Protein AF-Q2G9D4-F1 (afdb_monomer_lite)

Foldseek 3Di:
DPPCDPVVVVVVVVVVCVVCPPVVCVVVCVVVVVVVVVVVVVVCVVPDDDDPDDPPPPVPPPPPDDDDPPPPPPPPPP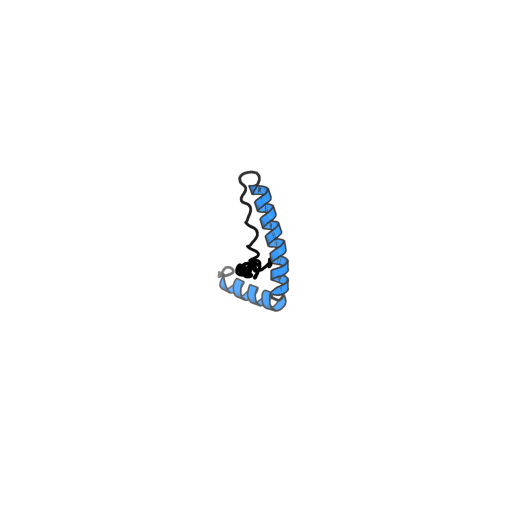PDDDD

pLDDT: mean 75.51, std 14.53, range [54.38, 95.69]

Organism: Novosphingobium aromaticivorans (strain ATCC 700278 / DSM 12444 / CCUG 56034 / CIP 105152 / NBRC 16084 / F199) (NCBI:txid279238)

Structure (mmCIF, N/CA/C/O backbone):
data_AF-Q2G9D4-F1
#
_entry.id   AF-Q2G9D4-F1
#
loop_
_atom_site.group_PDB
_atom_site.id
_atom_site.type_symbol
_atom_site.label_atom_id
_atom_site.label_alt_id
_atom_site.label_comp_id
_atom_site.label_asym_id
_atom_site.label_entity_id
_atom_site.label_seq_id
_atom_site.pdbx_PDB_ins_code
_atom_site.Cartn_x
_atom_site.Cartn_y
_atom_site.Cartn_z
_atom_site.occupancy
_atom_site.B_iso_or_equiv
_atom_site.auth_seq_id
_atom_site.auth_comp_id
_atom_site.auth_asym_id
_atom_site.auth_atom_id
_atom_site.pdbx_PDB_model_num
ATOM 1 N N . MET A 1 1 ? 32.142 -0.337 -11.944 1.00 60.75 1 MET A N 1
ATOM 2 C CA . MET A 1 1 ? 31.411 -1.285 -11.076 1.00 60.75 1 MET A CA 1
ATOM 3 C C . MET A 1 1 ? 30.036 -0.691 -10.827 1.00 60.75 1 MET A C 1
ATOM 5 O O . MET A 1 1 ? 29.897 0.182 -9.983 1.00 60.75 1 MET A O 1
ATOM 9 N N . GLY A 1 2 ? 29.072 -1.026 -11.688 1.00 66.38 2 GLY A N 1
ATOM 10 C CA . GLY A 1 2 ? 27.737 -0.427 -11.693 1.00 66.38 2 GLY A CA 1
ATOM 11 C C . GLY A 1 2 ? 26.930 -0.943 -10.514 1.00 66.38 2 GLY A C 1
ATOM 12 O O . GLY A 1 2 ? 26.226 -1.937 -10.647 1.00 66.38 2 GLY A O 1
ATOM 13 N N . GLY A 1 3 ? 27.105 -0.309 -9.352 1.00 73.19 3 GLY A N 1
ATOM 14 C CA . GLY A 1 3 ? 26.317 -0.599 -8.161 1.00 73.19 3 GLY A CA 1
ATOM 15 C C . GLY A 1 3 ? 24.845 -0.556 -8.525 1.00 73.19 3 GLY A C 1
ATOM 16 O O . GLY A 1 3 ? 24.471 0.332 -9.285 1.00 73.19 3 GLY A O 1
ATOM 17 N N . LEU A 1 4 ? 24.093 -1.553 -8.042 1.00 76.19 4 LEU A N 1
ATOM 18 C CA . LEU A 1 4 ? 22.642 -1.742 -8.158 1.00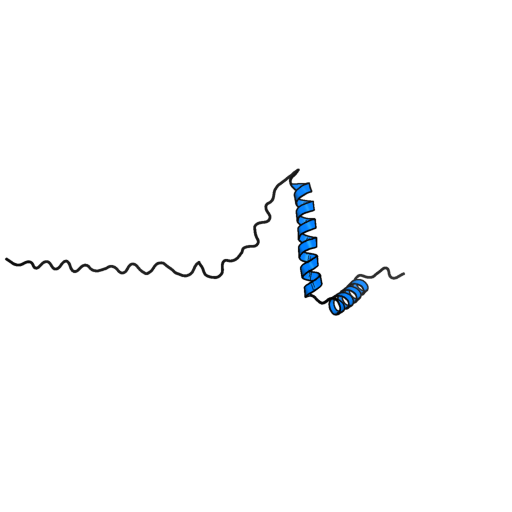 76.19 4 LEU A CA 1
ATOM 19 C C . LEU A 1 4 ? 21.925 -0.458 -8.573 1.00 76.19 4 LEU A C 1
ATOM 21 O O . LEU A 1 4 ? 21.447 0.307 -7.734 1.00 76.19 4 LEU A O 1
ATOM 25 N N . SER A 1 5 ? 21.949 -0.170 -9.873 1.00 84.81 5 SER A N 1
ATOM 26 C CA . SER A 1 5 ? 21.572 1.162 -10.305 1.00 84.81 5 SER A CA 1
ATOM 27 C C . SER A 1 5 ? 20.070 1.267 -10.130 1.00 84.81 5 SER A C 1
ATOM 29 O O . SER A 1 5 ? 19.350 0.286 -10.329 1.00 84.81 5 SER A O 1
ATOM 31 N N . LEU A 1 6 ? 19.592 2.447 -9.737 1.00 88.44 6 LEU A N 1
ATOM 32 C CA . LEU A 1 6 ? 18.165 2.720 -9.580 1.00 88.44 6 LEU A CA 1
ATOM 33 C C . LEU A 1 6 ? 17.295 2.091 -10.698 1.00 88.44 6 LEU A C 1
ATOM 35 O O . LEU A 1 6 ? 16.302 1.449 -10.356 1.00 88.44 6 LEU A O 1
ATOM 39 N N . PRO A 1 7 ? 17.670 2.139 -12.002 1.00 90.31 7 PRO A N 1
ATOM 40 C CA . PRO A 1 7 ? 16.910 1.452 -13.051 1.00 90.31 7 PRO A CA 1
ATOM 41 C C . PRO A 1 7 ? 16.862 -0.083 -12.927 1.00 90.31 7 PRO A C 1
ATOM 43 O O . PRO A 1 7 ? 15.807 -0.655 -13.185 1.00 90.31 7 PRO A O 1
ATOM 46 N N . HIS A 1 8 ? 17.932 -0.768 -12.500 1.00 90.31 8 HIS A N 1
ATOM 47 C CA . HIS A 1 8 ? 17.889 -2.223 -12.278 1.00 90.31 8 HIS A CA 1
ATOM 48 C C . HIS A 1 8 ? 16.904 -2.593 -11.169 1.00 90.31 8 HIS A C 1
ATOM 50 O O . HIS A 1 8 ? 16.181 -3.578 -11.303 1.00 90.31 8 HIS A O 1
ATOM 56 N N . LEU A 1 9 ? 16.838 -1.796 -10.096 1.00 91.94 9 LEU A N 1
ATOM 57 C CA . LEU A 1 9 ? 15.888 -2.056 -9.015 1.00 91.94 9 LEU A CA 1
ATOM 58 C C . LEU A 1 9 ? 14.442 -1.865 -9.470 1.00 91.94 9 LEU A C 1
ATOM 60 O O . LEU A 1 9 ? 13.583 -2.641 -9.066 1.00 91.94 9 LEU A O 1
ATOM 64 N N . ILE A 1 10 ? 14.171 -0.892 -10.344 1.00 94.31 10 ILE A N 1
ATOM 65 C CA . ILE A 1 10 ? 12.841 -0.715 -10.942 1.00 94.31 10 ILE A CA 1
ATOM 66 C C . ILE A 1 10 ? 12.468 -1.906 -11.831 1.00 94.31 10 ILE A C 1
ATOM 68 O O . ILE A 1 10 ? 11.352 -2.409 -11.724 1.00 94.31 10 ILE A O 1
ATOM 72 N N . VAL A 1 11 ? 13.389 -2.396 -12.669 1.00 95.44 11 VAL A N 1
ATOM 73 C CA . VAL A 1 11 ? 13.149 -3.596 -13.491 1.00 95.44 11 VAL A CA 1
ATOM 74 C C . VAL A 1 11 ? 12.883 -4.812 -12.602 1.00 95.44 11 VAL A C 1
ATOM 76 O O . VAL A 1 11 ? 11.918 -5.538 -12.831 1.00 95.44 11 VAL A O 1
ATOM 79 N N . LEU A 1 12 ? 13.676 -5.005 -11.545 1.00 93.81 12 LEU A N 1
ATOM 80 C CA . LEU A 1 12 ? 13.471 -6.088 -10.584 1.00 93.81 12 LEU A CA 1
ATOM 81 C C . LEU A 1 12 ? 12.123 -5.961 -9.862 1.00 93.81 12 LEU A C 1
ATOM 83 O O . LEU A 1 12 ? 11.388 -6.940 -9.760 1.00 93.81 12 LEU A O 1
ATOM 87 N N . ALA A 1 13 ? 11.769 -4.758 -9.407 1.00 93.62 13 ALA A N 1
ATOM 88 C CA . ALA A 1 13 ? 10.484 -4.485 -8.776 1.00 93.62 13 ALA A CA 1
ATOM 89 C C . ALA A 1 13 ? 9.321 -4.783 -9.726 1.00 93.62 13 ALA A C 1
ATOM 91 O O . ALA A 1 13 ? 8.324 -5.350 -9.292 1.00 93.62 13 ALA A O 1
ATOM 92 N N . LEU A 1 14 ? 9.452 -4.467 -11.018 1.00 94.44 14 LEU A N 1
ATOM 93 C CA . LEU A 1 14 ? 8.444 -4.787 -12.025 1.00 94.44 14 LEU A CA 1
ATOM 94 C C . LEU A 1 14 ? 8.282 -6.302 -12.205 1.00 94.44 14 LEU A C 1
ATOM 96 O O . LEU A 1 14 ? 7.154 -6.786 -12.250 1.00 94.44 14 LEU A O 1
ATOM 100 N N . VAL A 1 15 ? 9.382 -7.059 -12.248 1.00 95.69 15 VAL A N 1
ATOM 101 C CA . VAL A 1 15 ? 9.340 -8.530 -12.307 1.00 95.69 15 VAL A CA 1
ATOM 102 C C . VAL A 1 15 ? 8.639 -9.094 -11.071 1.00 95.69 15 VAL A C 1
ATOM 104 O O . VAL A 1 15 ? 7.695 -9.870 -11.202 1.00 95.69 15 VAL A O 1
ATOM 107 N N . VAL A 1 16 ? 9.025 -8.654 -9.871 1.00 93.69 16 VAL A N 1
ATOM 108 C CA . VAL A 1 16 ? 8.374 -9.069 -8.616 1.00 93.69 16 VAL A CA 1
ATOM 109 C C . VAL A 1 16 ? 6.890 -8.694 -8.617 1.00 93.69 16 VAL A C 1
ATOM 111 O O . VAL A 1 16 ? 6.055 -9.505 -8.226 1.00 93.69 16 VAL A O 1
ATOM 114 N N . LEU A 1 17 ? 6.539 -7.506 -9.114 1.00 93.56 17 LEU A N 1
ATOM 115 C CA . LEU A 1 17 ? 5.159 -7.035 -9.211 1.00 93.56 17 LEU A CA 1
ATOM 116 C C . LEU A 1 17 ? 4.311 -7.893 -10.152 1.00 93.56 17 LEU A C 1
ATOM 118 O O . LEU A 1 17 ? 3.133 -8.102 -9.874 1.00 93.56 17 LEU A O 1
ATOM 122 N N . ILE A 1 18 ? 4.886 -8.387 -11.250 1.00 95.00 18 ILE A N 1
ATOM 123 C CA . ILE A 1 18 ? 4.203 -9.295 -12.179 1.00 95.00 18 ILE A CA 1
ATOM 124 C C . ILE A 1 18 ? 4.010 -10.673 -11.534 1.00 95.00 18 ILE A C 1
ATOM 126 O O . ILE A 1 18 ? 2.922 -11.232 -11.632 1.00 95.00 18 ILE A O 1
ATOM 130 N N . LEU A 1 19 ? 5.027 -11.200 -10.842 1.00 95.25 19 LEU A N 1
ATOM 131 C CA . LEU A 1 19 ? 4.968 -12.517 -10.193 1.00 95.25 19 LEU A CA 1
ATOM 132 C C . LEU A 1 19 ? 3.989 -12.551 -9.009 1.00 95.25 19 LEU A C 1
ATOM 134 O O . LEU A 1 19 ? 3.243 -13.512 -8.848 1.00 95.25 19 LEU A O 1
ATOM 138 N N . PHE A 1 20 ? 3.997 -11.515 -8.172 1.00 91.75 20 PHE A N 1
ATOM 139 C CA . PHE A 1 20 ? 3.180 -11.446 -6.956 1.00 91.75 20 PHE A CA 1
ATOM 140 C C . PHE A 1 20 ? 1.829 -10.750 -7.182 1.00 91.75 20 PHE A C 1
ATOM 142 O O . PHE A 1 20 ? 0.896 -10.927 -6.395 1.00 91.75 20 PHE A O 1
ATOM 149 N N . GLY A 1 21 ? 1.709 -9.954 -8.247 1.00 88.44 21 GLY A N 1
ATOM 150 C CA . GLY A 1 21 ? 0.561 -9.094 -8.515 1.00 88.44 21 GLY A CA 1
ATOM 151 C C . GLY A 1 21 ? 0.512 -7.844 -7.621 1.00 88.44 21 GLY A C 1
ATOM 152 O O . GLY A 1 21 ? 1.023 -7.806 -6.501 1.00 88.44 21 GLY A O 1
ATOM 153 N N . ARG A 1 22 ? -0.173 -6.793 -8.096 1.00 84.31 22 ARG A N 1
ATOM 154 C CA . ARG A 1 22 ? -0.332 -5.519 -7.356 1.00 84.31 22 ARG A CA 1
ATOM 155 C C . ARG A 1 22 ? -1.156 -5.659 -6.068 1.00 84.31 22 ARG A C 1
ATOM 157 O O . ARG A 1 22 ? -0.924 -4.913 -5.121 1.00 84.31 22 ARG A O 1
ATOM 164 N N . GLY A 1 23 ? -2.107 -6.596 -6.033 1.00 86.38 23 GLY A N 1
ATOM 165 C CA . GLY A 1 23 ? -3.044 -6.758 -4.914 1.00 86.38 23 GLY A CA 1
ATOM 166 C C . GLY A 1 23 ? -2.371 -7.229 -3.624 1.00 86.38 23 GLY A C 1
ATOM 167 O O . GLY A 1 23 ? -2.512 -6.582 -2.592 1.00 86.38 23 GLY A O 1
ATOM 168 N N . ARG A 1 24 ? -1.575 -8.306 -3.698 1.00 86.12 24 ARG A N 1
ATOM 169 C CA . ARG A 1 24 ? -0.911 -8.905 -2.525 1.00 86.12 24 ARG A CA 1
ATOM 170 C C . ARG A 1 24 ? 0.111 -7.968 -1.887 1.00 86.12 24 ARG A C 1
ATOM 172 O O . ARG A 1 24 ? 0.123 -7.814 -0.671 1.00 86.12 24 ARG A O 1
ATOM 179 N N . ILE A 1 25 ? 0.925 -7.305 -2.711 1.00 90.25 25 ILE A N 1
ATOM 180 C CA . ILE A 1 25 ? 1.929 -6.349 -2.227 1.00 90.25 25 ILE A CA 1
ATOM 181 C C . ILE A 1 25 ? 1.246 -5.140 -1.575 1.00 90.25 25 ILE A C 1
ATOM 183 O O . ILE A 1 25 ? 1.692 -4.699 -0.524 1.00 90.25 25 ILE A O 1
ATOM 187 N N . SER A 1 26 ? 0.151 -4.619 -2.147 1.00 87.62 26 SER A N 1
ATOM 188 C CA . SER A 1 26 ? -0.562 -3.467 -1.574 1.00 87.62 26 SER A CA 1
ATOM 189 C C . SER A 1 26 ? -1.236 -3.781 -0.236 1.00 87.62 26 SER A C 1
ATOM 191 O O . SER A 1 26 ? -1.238 -2.925 0.645 1.00 87.62 26 SER A O 1
ATOM 193 N N . GLU A 1 27 ? -1.809 -4.977 -0.085 1.00 87.50 27 GLU A N 1
ATOM 194 C CA . GLU A 1 27 ? -2.435 -5.434 1.163 1.00 87.50 27 GLU A CA 1
ATOM 195 C C . GLU A 1 27 ? -1.380 -5.560 2.274 1.00 87.50 27 GLU A C 1
ATOM 197 O O . GLU A 1 27 ? -1.470 -4.881 3.298 1.00 87.50 27 GLU A O 1
ATOM 202 N N . MET A 1 28 ? -0.296 -6.301 2.007 1.00 89.38 28 MET A N 1
ATOM 203 C CA . MET A 1 28 ? 0.817 -6.475 2.950 1.00 89.38 28 MET A CA 1
ATOM 204 C C . MET A 1 28 ? 1.523 -5.156 3.286 1.00 89.38 28 MET A C 1
ATOM 206 O O . MET A 1 28 ? 1.835 -4.898 4.447 1.00 89.38 28 MET A O 1
ATOM 210 N N . MET A 1 29 ? 1.762 -4.296 2.290 1.00 89.06 29 MET A N 1
ATOM 211 C CA . MET A 1 29 ? 2.380 -2.983 2.496 1.00 89.06 29 MET A CA 1
ATOM 212 C C . MET A 1 29 ? 1.475 -2.049 3.308 1.00 89.06 29 MET A C 1
ATOM 214 O O . MET A 1 29 ? 1.977 -1.205 4.048 1.00 89.06 29 MET A O 1
ATOM 218 N N . GLY A 1 30 ? 0.151 -2.204 3.208 1.00 91.25 30 GLY A N 1
ATOM 219 C CA . GLY A 1 30 ? -0.812 -1.486 4.036 1.00 91.25 30 GLY A CA 1
ATOM 220 C C . GLY A 1 30 ? -0.662 -1.831 5.516 1.00 91.25 30 GLY A C 1
ATOM 221 O O . GLY A 1 30 ? -0.542 -0.926 6.342 1.00 91.25 30 GLY A O 1
ATOM 222 N N . ASP A 1 31 ? -0.614 -3.118 5.858 1.00 92.00 31 ASP A N 1
ATOM 223 C CA . ASP A 1 31 ? -0.467 -3.549 7.254 1.00 92.00 31 ASP A CA 1
ATOM 224 C C . ASP A 1 31 ? 0.941 -3.294 7.802 1.00 92.00 31 ASP A C 1
ATOM 226 O O . ASP A 1 31 ? 1.081 -2.781 8.914 1.00 92.00 31 ASP A O 1
ATOM 230 N N . PHE A 1 32 ? 1.981 -3.521 6.995 1.00 92.19 32 PHE A N 1
ATOM 231 C CA . PHE A 1 32 ? 3.355 -3.149 7.339 1.00 92.19 32 PHE A CA 1
ATOM 232 C C . PHE A 1 32 ? 3.476 -1.634 7.572 1.00 92.19 32 PHE A C 1
ATOM 234 O O . PHE A 1 32 ? 3.976 -1.194 8.608 1.00 92.19 32 PHE A O 1
ATOM 241 N N . GLY A 1 33 ? 2.931 -0.821 6.662 1.00 93.19 33 GLY A N 1
ATOM 242 C CA . GLY A 1 33 ? 2.912 0.639 6.752 1.00 93.19 33 GLY A CA 1
ATOM 243 C C . GLY A 1 33 ? 2.149 1.167 7.968 1.00 93.19 33 GLY A C 1
ATOM 244 O O . GLY A 1 33 ? 2.628 2.093 8.626 1.00 93.19 33 GLY A O 1
ATOM 245 N N . LYS A 1 34 ? 1.003 0.563 8.322 1.00 89.56 34 LYS A N 1
ATOM 246 C CA . LYS A 1 34 ? 0.293 0.857 9.580 1.00 89.56 34 LYS A CA 1
ATOM 247 C C . LYS A 1 34 ? 1.160 0.519 10.791 1.00 89.56 34 LYS A C 1
ATOM 249 O O . LYS A 1 34 ? 1.251 1.344 11.691 1.00 89.56 34 LYS A O 1
ATOM 254 N N . GLY A 1 35 ? 1.824 -0.639 10.797 1.00 92.25 35 GLY A N 1
ATOM 255 C CA . GLY A 1 35 ? 2.725 -1.053 11.876 1.00 92.25 35 GLY A CA 1
ATOM 256 C C . GLY A 1 35 ? 3.853 -0.048 12.116 1.00 92.25 35 GLY A C 1
ATOM 257 O O . GLY A 1 35 ? 4.055 0.400 13.242 1.00 92.25 35 GLY A O 1
ATOM 258 N N . ILE A 1 36 ? 4.527 0.394 11.051 1.00 93.25 36 ILE A N 1
ATOM 259 C CA . ILE A 1 36 ? 5.607 1.396 11.132 1.00 93.25 36 ILE A CA 1
ATOM 260 C C . ILE A 1 36 ? 5.073 2.763 11.539 1.00 93.25 36 ILE A C 1
ATOM 262 O O . ILE A 1 36 ? 5.712 3.471 12.315 1.00 93.25 36 ILE A O 1
ATOM 266 N N . LYS A 1 37 ? 3.888 3.142 11.050 1.00 88.00 37 LYS A N 1
ATOM 267 C CA . LYS A 1 37 ? 3.232 4.384 11.454 1.00 88.00 37 LYS A CA 1
ATOM 268 C C . LYS A 1 37 ? 2.882 4.374 12.943 1.00 88.00 37 LYS A C 1
ATOM 270 O O . LYS A 1 37 ? 3.152 5.367 13.610 1.00 88.00 37 LYS A O 1
ATOM 275 N N . SER A 1 38 ? 2.338 3.275 13.461 1.00 87.31 38 SER A N 1
ATOM 276 C CA . SER A 1 38 ? 2.047 3.101 14.888 1.00 87.31 38 SER A CA 1
ATOM 277 C C . SER A 1 38 ? 3.316 3.064 15.732 1.00 87.31 38 SER A C 1
ATOM 279 O O . SER A 1 38 ? 3.339 3.669 16.794 1.00 87.31 38 SER A O 1
ATOM 281 N N . PHE A 1 39 ? 4.389 2.427 15.254 1.00 88.12 39 PHE A N 1
ATOM 282 C CA . PHE A 1 39 ? 5.690 2.426 15.929 1.00 88.12 39 PHE A CA 1
ATOM 283 C C . PHE A 1 39 ? 6.273 3.838 16.033 1.00 88.12 39 PHE A C 1
ATOM 285 O O . PHE A 1 39 ? 6.650 4.289 17.111 1.00 88.12 39 PHE A O 1
ATOM 292 N N . LYS A 1 40 ? 6.275 4.573 14.917 1.00 85.75 40 LYS A N 1
ATOM 293 C CA . LYS A 1 40 ? 6.731 5.962 14.879 1.00 85.75 40 LYS A CA 1
ATOM 294 C C . LYS A 1 40 ? 5.856 6.865 15.748 1.00 85.75 40 LYS A C 1
ATOM 296 O O . LYS A 1 40 ? 6.393 7.740 16.412 1.00 85.75 40 LYS A O 1
ATOM 301 N N . GLN A 1 41 ? 4.538 6.656 15.755 1.00 83.81 41 GLN A N 1
ATOM 302 C CA . GLN A 1 41 ? 3.634 7.391 16.638 1.00 83.81 41 GLN A CA 1
ATOM 303 C C . GLN A 1 41 ? 3.908 7.060 18.106 1.00 83.81 41 GLN A C 1
ATOM 305 O O . GLN A 1 41 ? 3.994 7.975 18.904 1.00 83.81 41 GLN A O 1
ATOM 310 N N . GLY A 1 42 ? 4.119 5.791 18.460 1.00 84.75 42 GLY A N 1
ATOM 311 C CA . GLY A 1 42 ? 4.464 5.392 19.827 1.00 84.75 42 GLY A CA 1
ATOM 312 C C . GLY A 1 42 ? 5.761 6.033 20.327 1.00 84.75 42 GLY A C 1
ATOM 313 O O . GLY A 1 42 ? 5.831 6.418 21.484 1.00 84.75 42 GLY A O 1
ATOM 314 N N . MET A 1 43 ? 6.749 6.222 19.445 1.00 81.56 43 MET A N 1
ATOM 315 C CA . MET A 1 43 ? 7.969 6.977 19.763 1.00 81.56 43 MET A CA 1
ATOM 316 C C . MET A 1 43 ? 7.762 8.495 19.819 1.00 81.56 43 MET A C 1
ATOM 318 O O . MET A 1 43 ? 8.533 9.185 20.472 1.00 81.56 43 MET A O 1
ATOM 322 N N . ASN A 1 44 ? 6.783 9.039 19.090 1.00 73.88 44 ASN A N 1
ATOM 323 C CA . ASN A 1 44 ? 6.540 10.482 19.035 1.00 73.88 44 ASN A CA 1
ATOM 324 C C . ASN A 1 44 ? 5.499 10.952 20.055 1.00 73.88 44 ASN A C 1
ATOM 326 O O . ASN A 1 44 ? 5.497 12.130 20.375 1.00 73.88 44 ASN A O 1
ATOM 330 N N . ASP A 1 45 ? 4.656 10.067 20.594 1.00 60.72 45 ASP A N 1
ATOM 331 C CA . ASP A 1 45 ? 3.706 10.394 21.666 1.00 60.72 45 ASP A CA 1
ATOM 332 C C . ASP A 1 45 ? 4.431 10.806 22.957 1.00 60.72 45 ASP A C 1
ATOM 334 O O . ASP A 1 45 ? 3.885 11.591 23.728 1.00 60.72 45 ASP A O 1
ATOM 338 N N . GLU A 1 46 ? 5.694 10.388 23.136 1.00 59.59 46 GLU A N 1
ATOM 339 C CA . GLU A 1 46 ? 6.555 10.958 24.180 1.00 59.59 46 GLU A CA 1
ATOM 340 C C . GLU A 1 46 ? 6.843 12.457 23.979 1.00 59.59 46 GLU A C 1
ATOM 342 O O . GLU A 1 46 ? 7.141 13.123 24.965 1.00 59.59 46 GLU A O 1
ATOM 347 N N . ASP A 1 47 ? 6.701 13.027 22.772 1.00 59.22 47 ASP A N 1
ATOM 348 C CA . ASP A 1 47 ? 7.124 14.415 22.525 1.00 59.22 47 ASP A CA 1
ATOM 349 C C . ASP A 1 47 ? 6.107 15.329 21.816 1.00 59.22 47 ASP A C 1
ATOM 351 O O . ASP A 1 47 ? 6.077 16.525 22.099 1.00 59.22 47 ASP A O 1
ATOM 355 N N . SER A 1 48 ? 5.217 14.849 20.941 1.00 55.75 48 SER A N 1
ATOM 356 C CA . SER A 1 48 ? 4.159 15.683 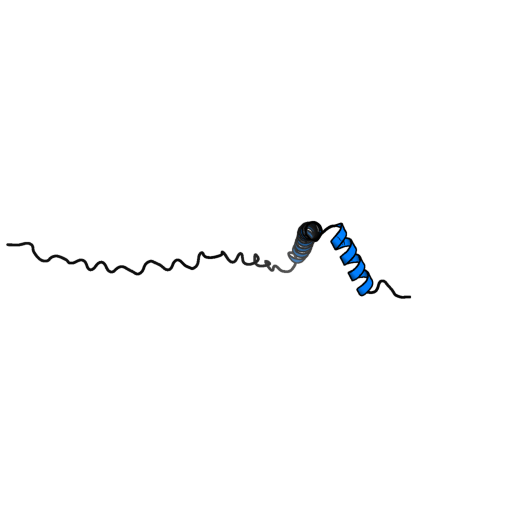20.350 1.00 55.75 48 SER A CA 1
ATOM 357 C C . SER A 1 48 ? 3.147 14.894 19.527 1.00 55.75 48 SER A C 1
ATOM 359 O O . SER A 1 48 ? 3.459 14.234 18.544 1.00 55.75 48 SER A O 1
ATOM 361 N N . LYS A 1 49 ? 1.877 15.076 19.871 1.00 54.59 49 LYS A N 1
ATOM 362 C CA . LYS A 1 49 ? 0.709 14.587 19.137 1.00 54.59 49 LYS A CA 1
ATOM 363 C C . LYS A 1 49 ? 0.568 15.389 17.836 1.00 54.59 49 LYS A C 1
ATOM 365 O O . LYS A 1 49 ? 0.358 16.601 17.900 1.00 54.59 49 LYS A O 1
ATOM 370 N N . PRO A 1 50 ? 0.496 14.732 16.671 1.00 56.66 50 PRO A N 1
ATOM 371 C CA . PRO A 1 50 ? -0.578 15.084 15.759 1.00 56.66 50 PRO A CA 1
ATOM 372 C C . PRO A 1 50 ? -1.318 13.823 15.331 1.00 56.66 50 PRO A C 1
ATOM 374 O O . PRO A 1 50 ? -0.819 12.958 14.603 1.00 56.66 50 PRO A O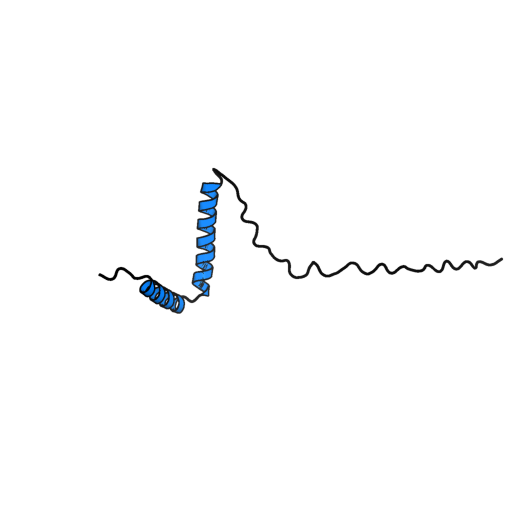 1
ATOM 377 N N . VAL A 1 51 ? -2.568 13.774 15.785 1.00 58.53 51 VAL A N 1
ATOM 378 C CA . VAL A 1 51 ? -3.672 13.048 15.169 1.00 58.53 51 VAL A CA 1
ATOM 379 C C . VAL A 1 51 ? -3.542 13.171 13.655 1.00 58.53 51 VAL A C 1
ATOM 381 O O . VAL A 1 51 ? -3.733 14.245 13.094 1.00 58.53 51 VAL A O 1
ATOM 384 N N . THR A 1 52 ? -3.166 12.091 12.966 1.00 60.72 52 THR A N 1
ATOM 385 C CA . THR A 1 52 ? -3.380 12.097 11.520 1.00 60.72 52 THR A CA 1
ATOM 386 C C . THR A 1 52 ? -4.894 12.177 11.358 1.00 60.72 52 THR A C 1
ATOM 388 O O . THR A 1 52 ? -5.563 11.266 11.858 1.00 60.72 52 THR A O 1
ATOM 391 N N . PRO A 1 53 ? -5.452 13.240 10.753 1.00 61.53 53 PRO A N 1
ATOM 392 C CA . PRO A 1 53 ? -6.889 13.339 10.574 1.00 61.53 53 PRO A CA 1
ATOM 393 C C . PRO A 1 53 ? -7.358 12.062 9.873 1.00 61.53 53 PRO A C 1
ATOM 395 O O . PRO A 1 53 ? -6.682 11.635 8.925 1.00 61.53 53 PRO A O 1
ATOM 398 N N . PRO A 1 54 ? -8.442 11.414 10.341 1.00 63.62 54 PRO A N 1
ATOM 399 C CA . PRO A 1 54 ? -9.045 10.308 9.618 1.00 63.62 54 PRO A CA 1
ATOM 400 C C . PRO A 1 54 ? -9.178 10.753 8.161 1.00 63.62 54 PRO A C 1
ATOM 402 O O . PRO A 1 54 ? -9.715 11.844 7.941 1.00 63.62 54 PRO A O 1
ATOM 405 N N . PRO A 1 55 ? -8.618 10.006 7.186 1.00 63.12 55 PRO A N 1
ATOM 406 C CA . PRO A 1 55 ? -8.732 10.375 5.784 1.00 63.12 55 PRO A CA 1
ATOM 407 C C . PRO A 1 55 ? -10.208 10.603 5.550 1.00 63.12 55 PRO A C 1
ATOM 409 O O . PRO A 1 55 ? -10.994 9.708 5.860 1.00 63.12 55 PRO A O 1
ATOM 412 N N . ALA A 1 56 ? -10.549 11.833 5.158 1.00 61.41 56 ALA A N 1
ATOM 413 C CA . ALA A 1 56 ? -11.911 12.282 4.992 1.00 61.41 56 ALA A CA 1
ATOM 414 C C . ALA A 1 56 ? -12.665 11.175 4.263 1.00 61.41 56 ALA A C 1
ATOM 416 O O . ALA A 1 56 ? -12.512 10.986 3.056 1.00 61.41 56 ALA A O 1
ATOM 417 N N . GLN A 1 57 ? -13.446 10.410 5.025 1.00 57.19 57 GLN A N 1
ATOM 418 C CA . GLN A 1 57 ? -14.587 9.719 4.486 1.00 57.19 57 GLN A CA 1
ATOM 419 C C . GLN A 1 57 ? -15.447 10.889 4.062 1.00 57.19 57 GLN A C 1
ATOM 421 O O . GLN A 1 57 ? -16.166 11.434 4.885 1.00 57.19 57 GLN A O 1
ATOM 426 N N . ILE A 1 58 ? -15.225 11.388 2.848 1.00 60.47 58 ILE A N 1
ATOM 427 C CA . ILE A 1 58 ? -16.190 12.167 2.093 1.00 60.47 58 ILE A CA 1
ATOM 428 C C . ILE A 1 58 ? -17.450 11.319 2.202 1.00 60.47 58 ILE A C 1
ATOM 430 O O . ILE A 1 58 ? -17.491 10.287 1.534 1.00 60.47 58 ILE A O 1
ATOM 434 N N . PRO A 1 59 ? -18.407 11.626 3.101 1.00 59.28 59 PRO A N 1
ATOM 435 C CA . PRO A 1 59 ? -19.628 10.855 3.178 1.00 59.28 59 PRO A CA 1
ATOM 436 C C . PRO A 1 59 ? -20.322 11.214 1.867 1.00 59.28 59 PRO A C 1
ATOM 438 O O . PRO A 1 59 ? -20.688 12.382 1.685 1.00 59.28 59 PRO A O 1
ATOM 441 N N . PRO A 1 60 ? -20.398 10.302 0.884 1.00 57.91 60 PRO A N 1
ATOM 442 C CA . PRO A 1 60 ? -20.961 10.658 -0.398 1.00 57.91 60 PRO A CA 1
ATOM 443 C C . PRO A 1 60 ? -22.436 10.960 -0.136 1.00 57.91 60 PRO A C 1
ATOM 445 O O . PRO A 1 60 ? -23.173 10.107 0.346 1.00 57.91 60 PRO A O 1
ATOM 448 N N . ALA A 1 61 ? -22.857 12.184 -0.436 1.00 59.47 61 ALA A N 1
ATOM 449 C CA . ALA A 1 61 ? -24.260 12.540 -0.635 1.00 59.47 61 ALA A CA 1
ATOM 450 C C . ALA A 1 61 ? -25.205 12.694 0.582 1.00 59.47 61 ALA A C 1
ATOM 452 O O . ALA A 1 61 ? -26.412 12.741 0.367 1.00 59.47 61 ALA A O 1
ATOM 453 N N . SER A 1 62 ? -24.743 12.907 1.823 1.00 58.66 62 SER A N 1
ATOM 454 C CA . SER A 1 62 ? -25.665 13.370 2.892 1.00 58.66 62 SER A CA 1
ATOM 455 C C . SER A 1 62 ? -25.919 14.888 2.902 1.00 58.66 62 SER A C 1
ATOM 457 O O . SER A 1 62 ? -26.773 15.354 3.650 1.00 58.66 62 SER A O 1
ATOM 459 N N . LEU A 1 63 ? -25.245 15.673 2.053 1.00 57.69 63 LEU A N 1
ATOM 460 C CA . LEU A 1 63 ? -25.420 17.135 2.000 1.00 57.69 63 LEU A CA 1
ATOM 461 C C . LEU A 1 63 ? -26.417 17.642 0.942 1.00 57.69 63 LEU A C 1
ATOM 463 O O . LEU A 1 63 ? -26.494 18.846 0.722 1.00 57.69 63 LEU A O 1
ATOM 467 N N . GLN A 1 64 ? -27.198 16.777 0.291 1.00 57.47 64 GLN A N 1
ATOM 468 C CA . GLN A 1 64 ? -28.215 17.219 -0.676 1.00 57.47 64 GLN A CA 1
ATOM 469 C C . GLN A 1 64 ? -29.558 16.523 -0.469 1.00 57.47 64 GLN A C 1
ATOM 471 O O . GLN A 1 64 ? -30.063 15.845 -1.353 1.00 57.47 64 GLN A O 1
ATOM 476 N N . GLN A 1 65 ? -30.173 16.746 0.689 1.00 59.41 65 GLN A N 1
ATOM 477 C CA . GLN A 1 65 ? -31.619 16.962 0.720 1.00 59.41 65 GLN A CA 1
ATOM 478 C C . GLN A 1 65 ? -31.858 18.223 1.543 1.00 59.41 65 GLN A C 1
ATOM 480 O O . GLN A 1 65 ? -31.981 18.208 2.764 1.00 59.41 65 GLN A O 1
ATOM 485 N N . THR A 1 66 ? -31.803 19.341 0.824 1.00 57.69 66 THR A N 1
ATOM 486 C CA . THR A 1 66 ? -32.334 20.639 1.230 1.00 57.69 66 THR A CA 1
ATOM 487 C C . THR A 1 66 ? -33.691 20.471 1.921 1.00 57.69 66 THR A C 1
ATOM 489 O O . THR A 1 66 ? -34.507 19.683 1.433 1.00 57.69 66 THR A O 1
ATOM 492 N N . PRO A 1 67 ? -33.956 21.205 3.018 1.00 64.88 67 PRO A N 1
ATOM 493 C CA . PRO A 1 67 ? -35.244 21.170 3.697 1.00 64.88 67 PRO A CA 1
ATOM 494 C C . PRO A 1 67 ? -36.368 21.438 2.688 1.00 64.88 67 PRO A C 1
ATOM 496 O O . PRO A 1 67 ? -36.2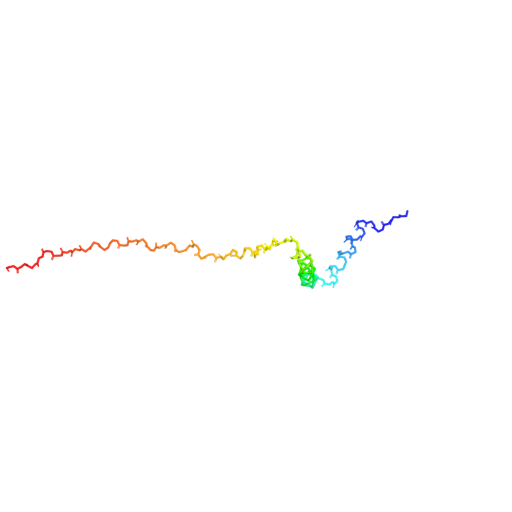05 22.335 1.853 1.00 64.88 67 PRO A O 1
ATOM 499 N N . PRO A 1 68 ? -37.486 20.690 2.737 1.00 67.69 68 PRO A N 1
ATOM 500 C CA . PRO A 1 68 ? -38.633 20.951 1.883 1.00 67.69 68 PRO A CA 1
ATOM 501 C C . PRO A 1 68 ? -39.014 22.429 2.013 1.00 67.69 68 PRO A C 1
ATOM 503 O O . PRO A 1 68 ? -39.082 22.927 3.143 1.00 67.69 68 PRO A O 1
ATOM 506 N N . PRO A 1 69 ? -39.209 23.150 0.895 1.00 64.06 69 PRO A N 1
ATOM 507 C CA . PRO A 1 69 ? -39.606 24.545 0.938 1.00 64.06 69 PRO A CA 1
ATOM 508 C C . PRO A 1 69 ? -40.848 24.638 1.806 1.00 64.06 69 PRO A C 1
ATOM 510 O O . PRO A 1 69 ? -41.796 23.880 1.601 1.00 64.06 69 PRO A O 1
ATOM 513 N N . ALA A 1 70 ? -40.784 25.522 2.803 1.00 62.59 70 ALA A N 1
ATOM 514 C CA . ALA A 1 70 ? -41.897 25.890 3.651 1.00 62.59 70 ALA A CA 1
ATOM 515 C C . ALA A 1 70 ? -43.113 26.078 2.755 1.00 62.59 70 ALA A C 1
ATOM 517 O O . ALA A 1 70 ? -43.205 27.088 2.067 1.00 62.59 70 ALA A O 1
ATOM 518 N N . GLN A 1 71 ? -43.984 25.072 2.701 1.00 66.19 71 GLN A N 1
ATOM 519 C CA . GLN A 1 71 ? -45.272 25.188 2.061 1.00 66.19 71 GLN A CA 1
ATOM 520 C C . GLN A 1 71 ? -46.015 26.116 3.013 1.00 66.19 71 GLN A C 1
ATOM 522 O O . GLN A 1 71 ? -46.368 25.683 4.116 1.00 66.19 71 GLN A O 1
ATOM 527 N N . PRO A 1 72 ? -46.163 27.412 2.682 1.00 66.62 72 PRO A N 1
ATOM 528 C CA . PRO A 1 72 ? -47.030 28.258 3.466 1.00 66.62 72 PRO A CA 1
ATOM 529 C C . PRO A 1 72 ? -48.377 27.594 3.241 1.00 66.62 72 PRO A C 1
ATOM 531 O O . PRO A 1 72 ? -48.826 27.508 2.104 1.00 66.62 72 PRO A O 1
ATOM 534 N N . ALA A 1 73 ? -48.964 26.986 4.261 1.00 61.56 73 ALA A N 1
ATOM 535 C CA . ALA A 1 73 ? -50.375 26.690 4.187 1.00 61.56 73 ALA A CA 1
ATOM 536 C C . ALA A 1 73 ? -51.036 28.069 4.266 1.00 61.56 73 ALA A C 1
ATOM 538 O O . ALA A 1 73 ? -51.018 28.654 5.353 1.00 61.56 73 ALA A O 1
ATOM 539 N N . PRO A 1 74 ? -51.556 28.660 3.169 1.00 67.00 74 PRO A N 1
ATOM 540 C CA . PRO A 1 74 ? -52.548 29.696 3.340 1.00 67.00 74 PRO A CA 1
ATOM 541 C C . PRO A 1 74 ? -53.689 28.979 4.045 1.00 67.00 74 PRO A C 1
ATOM 543 O O . PRO A 1 74 ? -54.386 28.191 3.422 1.00 67.00 74 PRO A O 1
ATOM 546 N N . GLN A 1 75 ? -53.803 29.140 5.360 1.00 68.69 75 GLN A N 1
ATOM 547 C CA . GLN A 1 75 ? -55.042 28.842 6.051 1.00 68.69 75 GLN A CA 1
ATOM 548 C C . GLN A 1 75 ? -56.040 29.843 5.472 1.00 68.69 75 GLN A C 1
ATOM 550 O O . GLN A 1 75 ? -55.919 31.037 5.760 1.00 68.69 75 GLN A O 1
ATOM 555 N N . PRO A 1 76 ? -56.999 29.423 4.630 1.00 72.00 76 PRO A N 1
ATOM 556 C CA . PRO A 1 76 ? -58.182 30.228 4.471 1.00 72.00 76 PRO A CA 1
ATOM 557 C C . PRO A 1 76 ? -58.917 30.033 5.793 1.00 72.00 76 PRO A C 1
ATOM 559 O O . PRO A 1 76 ? -59.610 29.038 5.999 1.00 72.00 76 PRO A O 1
ATOM 562 N N . THR A 1 77 ? -58.680 30.929 6.747 1.00 70.25 77 THR A N 1
ATOM 563 C CA . THR A 1 77 ? -59.609 31.089 7.857 1.00 70.25 77 THR A CA 1
ATOM 564 C C . THR A 1 77 ? -60.891 31.572 7.208 1.00 70.25 77 THR A C 1
ATOM 566 O O . THR A 1 77 ? -61.037 32.749 6.885 1.00 70.25 77 THR A O 1
ATOM 569 N N . SER A 1 78 ? -61.758 30.616 6.896 1.00 69.75 78 SER A N 1
ATOM 570 C CA . SER A 1 78 ? -63.110 30.836 6.425 1.00 69.75 78 SER A CA 1
ATOM 571 C C . SER A 1 78 ? -63.851 31.575 7.531 1.00 69.75 78 SER A C 1
ATOM 573 O O . SER A 1 78 ? -64.420 30.977 8.441 1.00 69.75 78 SER A O 1
ATOM 575 N N . THR A 1 79 ? -63.762 32.898 7.489 1.00 69.19 79 THR A N 1
ATOM 576 C CA . THR A 1 79 ? -64.619 33.828 8.211 1.00 69.19 79 THR A CA 1
ATOM 577 C C . THR A 1 79 ? -66.012 33.707 7.607 1.00 69.19 79 THR A C 1
ATOM 579 O O . THR A 1 79 ? -66.367 34.503 6.752 1.00 69.19 79 THR A O 1
ATOM 582 N N . ASP A 1 80 ? -66.761 32.665 7.960 1.00 62.88 80 ASP A N 1
ATOM 583 C CA . ASP A 1 80 ? -68.174 32.553 7.583 1.00 62.88 80 ASP A CA 1
ATOM 584 C C . ASP A 1 80 ? -68.896 31.526 8.479 1.00 62.88 80 ASP A C 1
ATOM 586 O O . ASP A 1 80 ? -69.266 30.427 8.076 1.00 62.88 80 ASP A O 1
ATOM 590 N N . GLN A 1 81 ? -69.027 31.845 9.766 1.00 58.25 81 GLN A N 1
ATOM 591 C CA . GLN A 1 81 ? -70.176 31.390 10.556 1.00 58.25 81 GLN A CA 1
ATOM 592 C C . GLN A 1 81 ? -70.920 32.674 10.929 1.00 58.25 81 GLN A C 1
ATOM 594 O O . GLN A 1 81 ? -70.469 33.417 11.791 1.00 58.25 81 GLN A O 1
ATOM 599 N N . ALA A 1 82 ? -71.811 33.165 10.073 1.00 56.06 82 ALA A N 1
ATOM 600 C CA . ALA A 1 82 ? -73.197 32.722 9.938 1.00 56.06 82 ALA A CA 1
ATOM 601 C C . ALA A 1 82 ? -74.006 32.925 11.236 1.00 56.06 82 ALA A C 1
ATOM 603 O O . ALA A 1 82 ? -74.156 31.997 12.024 1.00 56.06 82 ALA A O 1
ATOM 604 N N . GLN A 1 83 ? -74.586 34.132 11.305 1.00 54.38 83 GLN A N 1
ATOM 605 C CA . GLN A 1 83 ? -75.809 34.552 12.013 1.00 54.38 83 GLN A CA 1
ATOM 606 C C . GLN A 1 83 ? -75.730 34.933 13.494 1.00 54.38 83 GLN A C 1
ATOM 608 O O . GLN A 1 83 ? -75.303 34.114 14.332 1.00 54.38 83 GLN A O 1
#

Sequence (83 aa):
MGGLSLPHLIVLALVVLILFGRGRISEMMGDFGKGIKSFKQGMNDEDSKPVTPPPAQIPPASLQQTPPPAQPAPQPTSTDQAQ

Secondary structure (DSSP, 8-state):
---S-HHHHHHHHHHHHHHHHHHHHHHHHHHHHHHHHHHHHHHHTTT----PPPP----TTTT---PPP--------------

InterPro domains:
  IPR003369 Sec-independent protein translocase protein TatA/B/E [PF02416] (3-45)
  IPR006312 Sec-independent protein translocase protein TatA/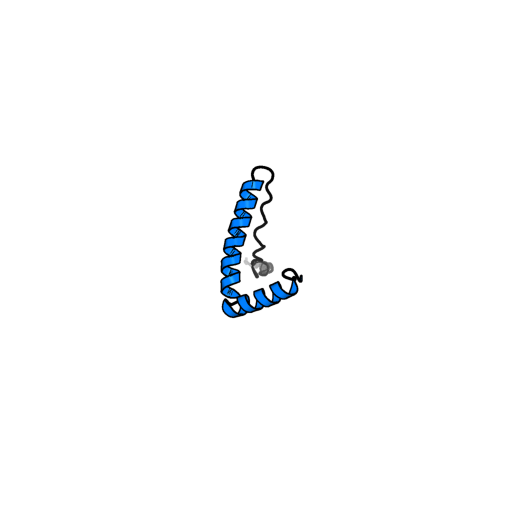E [MF_00236] (1-82)
  IPR006312 Sec-independent protein translocase protein TatA/E [TIGR01411] (3-48)

Radius of gyration: 31.15 Å; chains: 1; bounding box: 107×47×38 Å